Protein 3EER (pdb70)

Sequence (138 aa):
STIIYQQTSSATASSAGRNGVVSTEDKLLELNLSYPKEGGSGTATNPEQLFAVVGYAACFSNAILHVAREAKVALKEAPVTATVGIGPNGQGGFALSVALAAHIALEDEQARQLVTVAHQVCPYSNAVRGNIDVQVSVNGLAL

B-factor: mean 9.07, std 7.89, range [2.0, 49.75]

Nearest PDB structures (foldseek):
  3lus-assembly1_A  TM=9.969E-01  e=1.049E-26  Vibrio cholerae O1 biovar El Tor str. N16961
  6mjn-assembly2_C  TM=9.702E-01  e=6.180E-18  Legionella pneumophila
  9jx6-assembly2_D  TM=9.606E-01  e=1.819E-17  Acinetobacter baumannii
  9jxc-assembly2_C  TM=9.356E-01  e=2.345E-17  Acinetobacter baumannii
  6d9n-assembly1_A  TM=9.544E-01  e=4.942E-16  Elizabethkingia anophelis NUHP1

CATH classification: 2.20.25.10 (+1 more: 3.30.300.20)

Foldseek 3Di:
DDPDDWDKDDDPAQAAWIATPVRPDIFGGWDDVVPTDNPGHGDQVVLQVVCQVLLQVLLVVLCVVVVHDFPGKGKGKDKDWDDPVPPRIDIEIEIEIEGPDDQVVQVVSSVVSCVVGVSSVVCPPPYPYFYHYNHHGD

Radius of gyration: 16.92 Å; Cα contacts (8 Å, |Δi|>4): 226; chains: 1; bounding box: 31×47×37 Å

InterPro domains:
  IPR003718 OsmC/Ohr conserved domain [PF02566] (43-138)
  IPR015946 K homology domain-like, alpha/beta [G3DSA:3.30.300.20] (49-145)
  IPR019953 Organic hydroperoxide resistance protein famiy [PTHR33797] (5-141)
  IPR019953 Organic hydroperoxide resistance protein famiy [TIGR03561] (9-140)
  IPR036102 OsmC/Ohr superfamily [SSF82784] (3-140)

Organism: Vibrio cholerae serotype O1 (strain ATCC 39315 / El Tor Inaba N16961) (NCBI:txid243277)

Secondary structure (DSSP, 8-state):
--S----EEESSTTSEEEEETTSS-EEEE---------SSB-HHHHHHHHHHHHHHHHHHHHHHHTT---S---EEEEEEEEE-SSSSEEEEEEEEE--SS-HHHHHHHHHHHHHH-HHHHHHTTTS--EEEETTEE-

Solvent-accessible surface area: 9154 Å² total

Structure (mmCIF, N/CA/C/O backbone):
data_3EER
#
_entry.id   3EER
#
_cell.length_a   59.649
_cell.length_b   71.127
_cell.length_c   71.629
_cell.angle_alpha   90.00
_cell.angle_beta   90.00
_cell.angle_gamma   90.00
#
_symmetry.space_group_name_H-M   'I 21 21 21'
#
loop_
_entity.id
_entity.type
_entity.pdbx_description
1 polymer 'Organic hydroperoxide resistance protein, putative'
2 non-polymer 'ACETATE ION'
3 non-polymer 'ZINC ION'
4 non-polymer IMIDAZOLE
5 water water
#
loop_
_atom_site.group_PDB
_atom_site.id
_atom_site.type_symbol
_atom_site.label_atom_id
_atom_site.label_alt_id
_atom_site.label_comp_id
_atom_site.label_asym_id
_atom_site.label_entity_id
_atom_site.label_seq_id
_atom_site.pdbx_PDB_ins_code
_atom_site.Cartn_x
_atom_site.Cartn_y
_atom_site.Cartn_z
_atom_site.occupancy
_atom_site.B_iso_or_equiv
_atom_site.auth_seq_id
_atom_site.auth_comp_id
_atom_site.auth_asym_id
_atom_site.auth_atom_id
_atom_site.pdbx_PDB_model_num
ATOM 6 N N . SER A 1 10 ? 24.263 10.533 33.856 1.00 15.46 7 SER A N 1
ATOM 7 C CA . SER A 1 10 ? 22.978 10.508 34.550 1.00 12.53 7 SER A CA 1
ATOM 8 C C . SER A 1 10 ? 21.938 10.006 33.557 1.00 9.92 7 SER A C 1
ATOM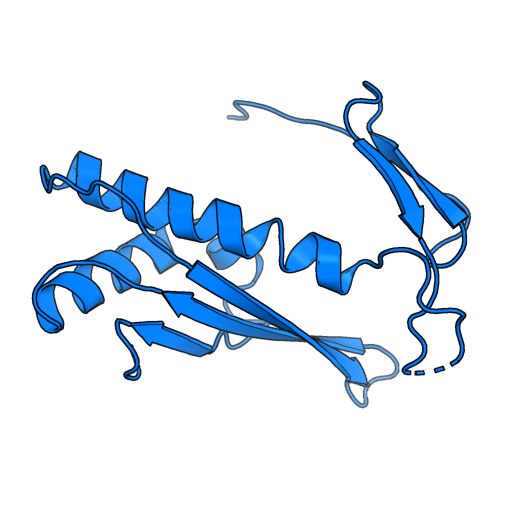 9 O O . SER A 1 10 ? 22.168 10.017 32.333 1.00 9.90 7 SER A O 1
ATOM 12 N N . THR A 1 11 ? 20.825 9.536 34.051 1.00 5.42 8 THR A N 1
ATOM 13 C CA . THR A 1 11 ? 19.768 8.992 33.225 1.00 5.55 8 THR A CA 1
ATOM 14 C C . THR A 1 11 ? 18.539 9.873 33.383 1.00 4.91 8 THR A C 1
ATOM 15 O O . THR A 1 11 ? 18.114 10.140 34.486 1.00 6.63 8 THR A O 1
ATOM 19 N N . ILE A 1 12 ? 18.021 10.357 32.275 1.00 4.35 9 ILE A N 1
ATOM 20 C CA A ILE A 1 12 ? 16.832 11.205 32.352 0.50 4.40 9 ILE A CA 1
ATOM 21 C CA B ILE A 1 12 ? 16.836 11.218 32.172 0.50 4.42 9 ILE A CA 1
ATOM 22 C C . ILE A 1 12 ? 15.544 10.389 32.226 1.00 4.75 9 ILE A C 1
ATOM 23 O O . ILE A 1 12 ? 14.531 10.792 32.765 1.00 6.22 9 ILE A O 1
ATOM 32 N N . TYR A 1 13 ? 15.586 9.243 31.564 1.00 4.41 10 TYR A N 1
ATOM 33 C CA . TYR A 1 13 ? 14.391 8.403 31.357 1.00 4.38 10 TYR A CA 1
ATOM 34 C C . TYR A 1 13 ? 14.835 6.997 31.072 1.00 5.95 10 TYR A C 1
ATOM 35 O O . TYR A 1 13 ? 15.770 6.766 30.334 1.00 5.33 10 TYR A O 1
ATOM 44 N N . GLN A 1 14 ? 14.109 6.036 31.637 1.00 5.81 11 GLN A N 1
ATOM 45 C CA A GLN A 1 14 ? 14.326 4.640 31.283 0.50 5.85 11 GLN A CA 1
ATOM 46 C CA B GLN A 1 14 ? 14.329 4.649 31.270 0.50 6.35 11 GLN A CA 1
ATOM 47 C C . GLN A 1 14 ? 13.025 3.884 31.247 1.00 5.74 11 GLN A C 1
ATOM 48 O O . GLN A 1 14 ? 12.036 4.286 31.871 1.00 6.62 11 GLN A O 1
ATOM 59 N N . THR A 1 15 ? 13.051 2.772 30.537 1.00 3.84 12 THR A N 1
ATOM 60 C CA . THR A 1 15 ? 11.868 1.988 30.285 1.00 3.65 12 THR A CA 1
ATOM 61 C C . THR A 1 15 ? 12.248 0.545 30.073 1.00 4.64 12 THR A C 1
ATOM 62 O O . THR A 1 15 ? 13.381 0.234 29.724 1.00 7.18 12 THR A O 1
ATOM 66 N N . SER A 1 16 ? 11.320 -0.353 30.259 1.00 4.09 13 SER A N 1
ATOM 67 C CA A SER A 1 16 ? 11.546 -1.797 30.073 0.50 4.23 13 SER A CA 1
ATOM 68 C CA B SER A 1 16 ? 11.588 -1.766 29.984 0.50 4.77 13 SER A CA 1
ATOM 69 C C . SER A 1 16 ? 10.482 -2.383 29.147 1.00 4.61 13 SER A C 1
ATOM 70 O O . SER A 1 16 ? 9.323 -1.901 29.136 1.00 4.54 13 SER A O 1
ATOM 75 N N . ALA A 1 17 ? 10.838 -3.442 28.443 1.00 3.37 14 ALA A N 1
ATOM 76 C CA . ALA A 1 17 ? 9.907 -4.228 27.680 1.00 3.20 14 ALA A CA 1
ATOM 77 C C . ALA A 1 17 ? 10.286 -5.682 27.763 1.00 2.24 14 ALA A C 1
ATOM 78 O O . ALA A 1 17 ? 11.464 -6.015 27.932 1.00 3.61 14 ALA A O 1
ATOM 80 N N . THR A 1 18 ? 9.303 -6.562 27.585 1.00 2.62 15 THR A N 1
ATOM 81 C CA . THR A 1 18 ? 9.481 -8.003 27.721 1.00 4.09 15 THR A CA 1
ATOM 82 C C . THR A 1 18 ? 8.888 -8.743 26.509 1.00 3.77 15 THR A C 1
ATOM 83 O O . THR A 1 18 ? 7.765 -8.438 26.061 1.00 4.25 15 THR A O 1
ATOM 87 N N . ALA A 1 19 ? 9.664 -9.699 26.016 1.00 3.48 16 ALA A N 1
ATOM 88 C CA . ALA A 1 19 ? 9.282 -10.646 24.985 1.00 3.80 16 ALA A CA 1
ATOM 89 C C . ALA A 1 19 ? 9.730 -12.011 25.398 1.00 4.09 16 ALA A C 1
ATOM 90 O O . ALA A 1 19 ? 10.868 -12.153 25.858 1.00 4.61 16 ALA A O 1
ATOM 92 N N . SER A 1 20 ? 8.910 -13.025 25.141 1.00 4.32 17 SER A N 1
ATOM 93 C CA A SER A 1 20 ? 9.293 -14.404 25.463 0.50 4.97 17 SER A CA 1
ATOM 94 C CA B SER A 1 20 ? 9.305 -14.401 25.466 0.50 5.27 17 SER A CA 1
ATOM 95 C C . SER A 1 20 ? 9.205 -15.385 24.307 1.00 4.90 17 SER A C 1
ATOM 96 O O . SER A 1 20 ? 9.624 -16.553 24.450 1.00 5.55 17 SER A O 1
ATOM 101 N N . ALA A 1 21 ? 8.682 -14.940 23.150 1.00 4.17 18 ALA A N 1
ATOM 102 C CA . ALA A 1 21 ? 8.539 -15.808 21.983 1.00 4.89 18 ALA A CA 1
ATOM 103 C C . ALA A 1 21 ? 9.293 -15.264 20.790 1.00 4.97 18 ALA A C 1
ATOM 104 O O . ALA A 1 21 ? 8.963 -15.549 19.630 1.00 5.41 18 ALA A O 1
ATOM 106 N N . GLY A 1 22 ? 10.346 -14.490 21.054 1.00 5.21 19 GLY A N 1
ATOM 107 C CA . GLY A 1 22 ? 11.163 -13.945 19.972 1.00 4.37 19 GLY A CA 1
ATOM 108 C C . GLY A 1 22 ? 10.378 -13.177 18.953 1.00 4.45 19 GLY A C 1
ATOM 109 O O . GLY A 1 22 ? 9.528 -12.332 19.267 1.00 4.67 19 GLY A O 1
ATOM 110 N N . ARG A 1 23 ? 10.662 -13.483 17.686 1.00 4.25 20 ARG A N 1
ATOM 111 C CA . ARG A 1 23 ? 10.103 -12.771 16.552 1.00 4.02 20 ARG A CA 1
ATOM 112 C C . ARG A 1 23 ? 8.696 -13.219 16.174 1.00 3.54 20 ARG A C 1
ATOM 113 O O . ARG A 1 23 ? 8.108 -12.688 15.244 1.00 4.38 20 ARG A O 1
ATOM 121 N N . ASN A 1 24 ? 8.166 -14.208 16.884 1.00 3.25 21 ASN A N 1
ATOM 122 C CA . ASN A 1 24 ? 6.834 -14.746 16.590 1.00 4.84 21 ASN A CA 1
ATOM 123 C C . ASN A 1 24 ? 5.965 -14.858 17.818 1.00 4.83 21 ASN A C 1
ATOM 124 O O . ASN A 1 24 ? 5.810 -15.904 18.386 1.00 5.83 21 ASN A O 1
ATOM 129 N N . GLY A 1 25 ? 5.462 -13.717 18.262 1.00 5.78 22 GLY A N 1
ATOM 130 C CA . GLY A 1 25 ? 4.741 -13.634 19.520 1.00 5.14 22 GLY A CA 1
ATOM 131 C C . GLY A 1 25 ? 4.578 -12.189 19.946 1.00 5.55 22 GLY A C 1
ATOM 132 O O . GLY A 1 25 ? 4.907 -11.259 19.216 1.00 7.36 22 GLY A O 1
ATOM 133 N N . VAL A 1 26 ? 4.099 -11.994 21.156 1.00 4.42 23 VAL A N 1
ATOM 134 C CA . VAL A 1 26 ? 3.825 -10.663 21.659 1.00 5.31 23 VAL A CA 1
ATOM 135 C C . VAL A 1 26 ? 5.061 -10.050 22.307 1.00 5.22 23 VAL A C 1
ATOM 136 O O . VAL A 1 26 ? 6.004 -10.730 22.741 1.00 5.20 23 VAL A O 1
ATOM 140 N N . VAL A 1 27 ? 5.058 -8.723 22.357 1.00 5.95 24 VAL A N 1
ATOM 141 C CA . VAL A 1 27 ? 6.036 -7.960 23.112 1.00 5.45 24 VAL A CA 1
ATOM 142 C C . VAL A 1 27 ? 5.314 -6.719 23.674 1.00 5.38 24 VAL A C 1
ATOM 143 O O . VAL A 1 27 ? 4.390 -6.175 23.052 1.00 6.48 24 VAL A O 1
ATOM 147 N N . SER A 1 28 ? 5.687 -6.277 24.876 1.00 4.87 25 SER A N 1
ATOM 148 C CA . SER A 1 28 ? 5.058 -5.077 25.427 1.00 5.81 25 SER A CA 1
ATOM 149 C C . SER A 1 28 ? 6.000 -4.346 26.338 1.00 5.24 25 SER A C 1
ATOM 150 O O . SER A 1 28 ? 6.890 -4.962 26.946 1.00 4.57 25 SER A O 1
ATOM 153 N N . THR A 1 29 ? 5.786 -3.034 26.467 1.00 4.78 26 THR A N 1
ATOM 154 C CA . THR A 1 29 ? 6.444 -2.279 27.505 1.00 4.97 26 THR A CA 1
ATOM 155 C C . THR A 1 29 ? 5.786 -2.556 28.837 1.00 5.07 26 THR A C 1
ATOM 156 O O . THR A 1 29 ? 4.608 -2.959 28.919 1.00 5.05 26 THR A O 1
ATOM 160 N N . GLU A 1 30 ? 6.538 -2.354 29.898 1.00 5.19 27 GLU A N 1
ATOM 161 C CA . GLU A 1 30 ? 6.032 -2.566 31.235 1.00 7.01 27 GLU A CA 1
ATOM 162 C C . GLU A 1 30 ? 4.770 -1.739 31.480 1.00 6.46 27 GLU A C 1
ATOM 163 O O . GLU A 1 30 ? 3.820 -2.240 32.133 1.00 8.19 27 GLU A O 1
ATOM 169 N N . ASP A 1 31 ? 4.756 -0.492 30.984 1.00 6.55 28 ASP A N 1
ATOM 170 C CA . ASP A 1 31 ? 3.626 0.414 31.195 1.00 7.08 28 ASP A CA 1
ATOM 171 C C . ASP A 1 31 ? 2.493 0.237 30.186 1.00 7.32 28 ASP A C 1
ATOM 172 O O . ASP A 1 31 ? 1.474 0.923 30.254 1.00 8.62 28 ASP A O 1
ATOM 177 N N . LYS A 1 32 ? 2.670 -0.686 29.250 1.00 6.78 29 LYS A N 1
ATOM 178 C CA . LYS A 1 32 ? 1.687 -1.037 28.223 1.00 7.48 29 LYS A CA 1
ATOM 179 C C . LYS A 1 32 ? 1.362 0.044 27.205 1.00 7.63 29 LYS A C 1
ATOM 180 O O . LYS A 1 32 ? 0.427 -0.104 26.427 1.00 9.21 29 LYS A O 1
ATOM 186 N N . LEU A 1 33 ? 2.158 1.108 27.139 1.00 7.18 30 LEU A N 1
ATOM 187 C CA . LEU A 1 33 ? 2.025 2.064 26.050 1.00 8.29 30 LEU A CA 1
ATOM 188 C C . LEU A 1 33 ? 2.275 1.481 24.678 1.00 8.84 30 LEU A C 1
ATOM 189 O O . LEU A 1 33 ? 1.695 1.964 23.690 1.00 10.07 30 LEU A O 1
ATOM 194 N N . LEU A 1 34 ? 3.150 0.481 24.597 1.00 7.93 31 LEU A N 1
ATOM 195 C CA . LEU A 1 34 ? 3.369 -0.254 23.379 1.00 8.20 31 LEU A CA 1
ATOM 196 C C . LEU A 1 34 ? 3.094 -1.723 23.686 1.00 8.28 31 LEU A C 1
ATOM 197 O O . LEU A 1 34 ? 3.745 -2.301 24.556 1.00 9.19 31 LEU A O 1
ATOM 202 N N . GLU A 1 35 ? 2.138 -2.293 22.997 1.00 7.63 32 GLU A N 1
ATOM 203 C CA . GLU A 1 35 ? 1.798 -3.685 23.067 1.00 7.86 32 GLU A CA 1
ATOM 204 C C . GLU A 1 35 ? 1.618 -4.158 21.638 1.00 6.98 32 GLU A C 1
ATOM 205 O O . GLU A 1 35 ? 0.699 -3.693 20.938 1.00 9.66 32 GLU A O 1
ATOM 211 N N . LEU A 1 36 ? 2.451 -5.094 21.219 1.00 4.14 33 LEU A N 1
ATOM 212 C CA . LEU A 1 36 ? 2.488 -5.459 19.827 1.00 4.40 33 LEU A CA 1
ATOM 213 C C . LEU A 1 36 ? 2.486 -6.952 19.650 1.00 4.35 33 LEU A C 1
ATOM 214 O O . LEU A 1 36 ? 3.061 -7.711 20.451 1.00 5.47 33 LEU A O 1
ATOM 219 N N . ASN A 1 37 ? 1.921 -7.367 18.514 1.00 4.25 34 ASN A N 1
ATOM 220 C CA . ASN A 1 37 ? 2.188 -8.703 17.969 1.00 4.67 34 ASN A CA 1
ATOM 221 C C . ASN A 1 37 ? 3.344 -8.605 16.977 1.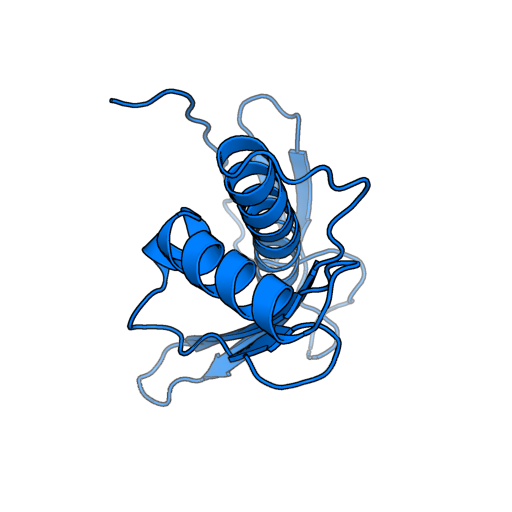00 3.79 34 ASN A C 1
ATOM 222 O O . ASN A 1 37 ? 3.394 -7.635 16.217 1.00 4.83 34 ASN A O 1
ATOM 227 N N . LEU A 1 38 ? 4.206 -9.611 16.964 1.00 3.40 35 LEU A N 1
ATOM 228 C CA . LEU A 1 38 ? 5.294 -9.727 15.998 1.00 2.99 35 LEU A CA 1
ATOM 229 C C . LEU A 1 38 ? 5.124 -11.029 15.221 1.00 3.54 35 LEU A 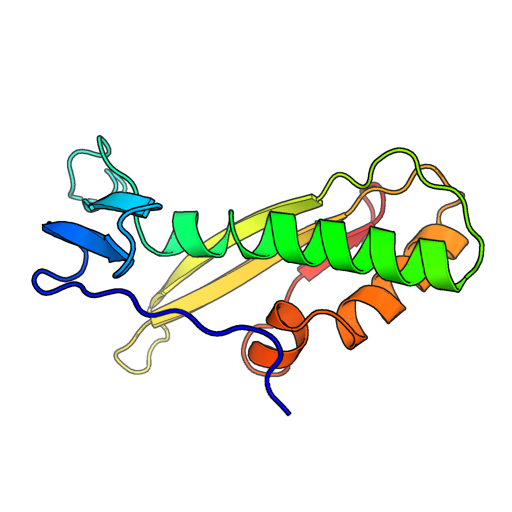C 1
ATOM 230 O O . LEU A 1 38 ? 4.778 -12.050 15.804 1.00 3.65 35 LEU A O 1
ATOM 235 N N . SER A 1 39 ? 5.477 -10.998 13.942 1.00 3.76 36 SER A N 1
ATOM 236 C CA . SER A 1 39 ? 5.595 -12.201 13.117 1.00 5.34 36 SER A CA 1
ATOM 237 C C . SER A 1 39 ? 6.711 -12.026 12.113 1.00 4.41 36 SER A C 1
ATOM 238 O O . SER A 1 39 ? 7.128 -10.891 11.781 1.00 4.49 36 SER A O 1
ATOM 241 N N . TYR A 1 40 ? 7.205 -13.154 11.623 1.00 4.40 37 TYR A N 1
ATOM 242 C CA . TYR A 1 40 ? 8.108 -13.071 10.470 1.00 4.50 37 TYR A CA 1
ATOM 243 C C . TYR A 1 40 ? 7.388 -12.409 9.292 1.00 5.01 37 TYR A C 1
ATOM 244 O O . TYR A 1 40 ? 6.208 -12.680 9.055 1.00 4.76 37 TYR A O 1
ATOM 253 N N . PRO A 1 41 ? 8.102 -11.556 8.546 1.00 5.17 38 PRO A N 1
ATOM 254 C CA . PRO A 1 41 ? 7.532 -11.062 7.294 1.00 5.02 38 PRO A CA 1
ATOM 255 C C . PRO A 1 41 ? 7.427 -12.182 6.260 1.00 5.51 38 PRO A C 1
ATOM 256 O O . PRO A 1 41 ? 8.009 -13.242 6.443 1.00 5.67 38 PRO A O 1
ATOM 260 N N . LYS A 1 42 ? 6.691 -11.927 5.191 1.00 5.30 39 LYS A N 1
ATOM 261 C CA . LYS A 1 42 ? 6.570 -12.891 4.107 1.00 5.57 39 LYS A CA 1
ATOM 262 C C . LYS A 1 42 ? 7.931 -13.272 3.551 1.00 5.49 39 LYS A C 1
ATOM 263 O O . LYS A 1 42 ? 8.173 -14.421 3.192 1.00 6.89 39 LYS A O 1
ATOM 269 N N . GLU A 1 43 ? 8.835 -12.303 3.541 1.00 6.40 40 GLU A N 1
ATOM 270 C CA . GLU A 1 43 ? 10.180 -12.565 3.065 1.00 7.12 40 GLU A CA 1
ATOM 271 C C . GLU A 1 43 ? 10.953 -13.586 3.885 1.00 8.43 40 GLU A C 1
ATOM 272 O O . GLU A 1 43 ? 11.951 -14.107 3.428 1.00 9.13 40 GLU A O 1
ATOM 286 N N . GLY A 1 45 ? 9.190 -16.147 5.496 1.00 9.32 42 GLY A N 1
ATOM 287 C CA . GLY A 1 45 ? 8.316 -17.303 5.554 1.00 9.37 42 GLY A CA 1
ATOM 288 C C . GLY A 1 45 ? 7.109 -17.149 6.446 1.00 8.93 42 GLY A C 1
ATOM 289 O O . GLY A 1 45 ? 6.373 -18.126 6.697 1.00 10.35 42 GLY A O 1
ATOM 290 N N . GLY A 1 46 ? 6.851 -15.929 6.892 1.00 8.54 43 GLY A N 1
ATOM 291 C CA . GLY A 1 46 ? 5.739 -15.638 7.762 1.00 8.75 43 GLY A CA 1
ATOM 292 C C . GLY A 1 46 ? 4.552 -15.056 7.058 1.00 9.06 43 GLY A C 1
ATOM 293 O O . GLY A 1 46 ? 4.539 -14.961 5.835 1.00 9.59 43 GLY A O 1
ATOM 294 N N . SER A 1 47 ? 3.525 -14.716 7.841 1.00 10.09 44 SER A N 1
ATOM 295 C CA . SER A 1 47 ? 2.294 -14.146 7.327 1.00 11.51 44 SER A CA 1
ATOM 296 C C . SER A 1 47 ? 2.379 -12.700 6.877 1.00 11.63 44 SER A C 1
ATOM 297 O O . SER A 1 47 ? 1.563 -12.269 6.066 1.00 13.22 44 SER A O 1
ATOM 300 N N . GLY A 1 48 ? 3.319 -11.950 7.449 1.00 13.35 45 GLY A N 1
ATOM 301 C CA . GLY A 1 48 ? 3.424 -10.530 7.128 1.00 14.07 45 GLY A CA 1
ATOM 302 C C . GLY A 1 48 ? 2.266 -9.703 7.653 1.00 13.20 45 GLY A C 1
ATOM 303 O O . GLY A 1 48 ? 2.029 -8.601 7.161 1.00 13.54 45 GLY A O 1
ATOM 304 N N . THR A 1 49 ? 1.532 -10.227 8.636 1.00 12.90 46 THR A N 1
ATOM 305 C CA . THR A 1 49 ? 0.392 -9.478 9.180 1.00 11.71 46 THR A CA 1
ATOM 306 C C . THR A 1 49 ? 0.742 -8.726 10.463 1.00 9.97 46 THR A C 1
ATOM 307 O O . THR A 1 49 ? -0.083 -8.002 10.991 1.00 8.93 46 THR A O 1
ATOM 311 N N . ALA A 1 50 ? 1.967 -8.878 10.962 1.00 7.98 47 ALA A N 1
ATOM 312 C CA . ALA A 1 50 ? 2.406 -8.187 12.158 1.00 7.16 47 ALA A CA 1
ATOM 313 C C . ALA A 1 50 ? 3.800 -7.656 11.941 1.00 7.10 47 ALA A C 1
ATOM 314 O O . ALA A 1 50 ? 4.431 -7.972 10.958 1.00 7.32 47 ALA A O 1
ATOM 316 N N . THR A 1 51 ? 4.246 -6.813 12.858 1.00 5.49 48 THR A N 1
ATOM 317 C CA . THR A 1 51 ? 5.548 -6.126 12.737 1.00 4.86 48 THR A CA 1
ATOM 318 C C . THR A 1 51 ? 6.701 -7.007 13.212 1.00 4.59 48 THR A C 1
ATOM 319 O O . THR A 1 51 ? 6.548 -8.200 13.437 1.00 4.67 48 THR A O 1
ATOM 323 N N . ASN A 1 52 ? 7.885 -6.405 13.280 1.00 4.09 49 ASN A N 1
ATOM 324 C CA . ASN A 1 52 ? 9.150 -7.142 13.461 1.00 3.26 49 ASN A CA 1
ATOM 325 C C . ASN A 1 52 ? 10.242 -6.213 13.992 1.00 4.25 49 ASN A C 1
ATOM 326 O O . ASN A 1 52 ? 10.080 -4.986 13.978 1.00 4.13 49 ASN A O 1
ATOM 331 N N . PRO A 1 53 ? 11.369 -6.777 14.450 1.00 3.74 50 PRO A N 1
ATOM 332 C CA . PRO A 1 53 ? 12.413 -5.920 15.005 1.00 3.84 50 PRO A CA 1
ATOM 333 C C . PRO A 1 53 ? 13.083 -4.940 14.059 1.00 4.55 50 PRO A C 1
ATOM 334 O O . PRO A 1 53 ? 13.600 -3.904 14.506 1.00 4.84 50 PRO A O 1
ATOM 338 N N . GLU A 1 54 ? 13.087 -5.236 12.765 1.00 3.59 51 GLU A N 1
ATOM 339 C CA . GLU A 1 54 ? 13.653 -4.289 11.800 1.00 4.08 51 GLU A CA 1
ATOM 340 C C . GLU A 1 54 ? 12.768 -3.063 11.642 1.00 3.60 51 GLU A C 1
ATOM 341 O O . GLU A 1 54 ? 13.261 -1.940 11.552 1.00 4.17 51 GLU A O 1
ATOM 347 N N . GLN A 1 55 ? 11.453 -3.278 11.593 1.00 3.79 52 GLN A N 1
ATOM 348 C CA . GLN A 1 55 ? 10.538 -2.173 11.572 1.00 4.29 52 GLN A CA 1
ATOM 349 C C . GLN A 1 55 ? 10.603 -1.358 12.844 1.00 4.02 52 GLN A C 1
ATOM 350 O O . GLN A 1 55 ? 10.536 -0.113 12.779 1.00 4.70 52 GLN A O 1
ATOM 356 N N . LEU A 1 56 ? 10.737 -2.005 14.001 1.00 4.13 53 LEU A N 1
ATOM 357 C CA . LEU A 1 56 ? 10.843 -1.272 15.247 1.00 4.42 53 LEU A CA 1
ATOM 358 C C . LEU A 1 56 ? 12.078 -0.385 15.263 1.00 4.38 53 LEU A C 1
ATOM 359 O O . LEU A 1 56 ? 12.035 0.756 15.703 1.00 5.04 53 LEU A O 1
ATOM 364 N N . PHE A 1 57 ? 13.190 -0.914 14.755 1.00 3.68 54 PHE A N 1
ATOM 365 C CA . PHE A 1 57 ? 14.424 -0.137 14.694 1.00 3.71 54 PHE A CA 1
ATOM 366 C C . PHE A 1 57 ? 14.293 1.014 13.701 1.00 4.49 54 PHE A C 1
ATOM 367 O O . PHE A 1 57 ? 14.751 2.115 13.961 1.00 4.32 54 PHE A O 1
ATOM 375 N N . ALA A 1 58 ? 13.702 0.757 12.553 1.00 4.28 55 ALA A N 1
ATOM 376 C CA . ALA A 1 58 ? 13.491 1.803 11.549 1.00 3.81 55 ALA A CA 1
ATOM 377 C C . ALA A 1 58 ? 12.617 2.939 12.090 1.00 4.47 55 ALA A C 1
ATOM 378 O O . ALA A 1 58 ? 12.925 4.111 11.891 1.00 3.78 55 ALA A O 1
ATOM 380 N N . VAL A 1 59 ? 11.526 2.626 12.788 1.00 3.34 56 VAL A N 1
ATOM 381 C CA A VAL A 1 59 ? 10.651 3.639 13.354 0.50 3.24 56 VAL A CA 1
ATOM 382 C CA B VAL A 1 59 ? 10.683 3.704 13.316 0.50 3.73 56 VAL A CA 1
ATOM 383 C C . VAL A 1 59 ? 11.406 4.441 14.426 1.00 3.65 56 VAL A C 1
ATOM 384 O O . VA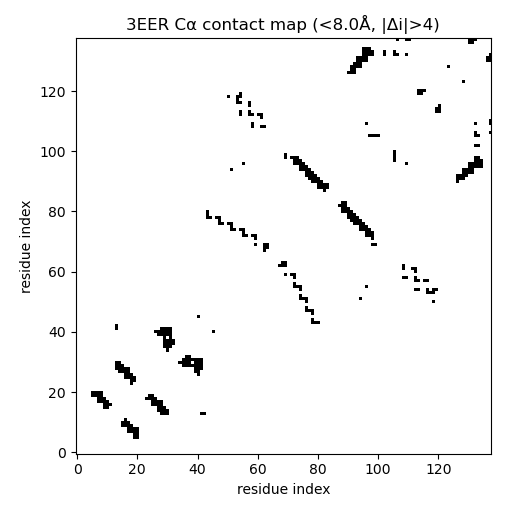L A 1 59 ? 11.366 5.671 14.497 1.00 4.44 56 VAL A O 1
ATOM 391 N N . GLY A 1 60 ? 12.122 3.716 15.286 1.00 3.76 57 GLY A N 1
ATOM 392 C CA . GLY A 1 60 ? 12.814 4.384 16.343 1.00 3.55 57 GLY A CA 1
ATOM 393 C C . GLY A 1 60 ? 13.911 5.293 15.826 1.00 3.39 57 GLY A C 1
ATOM 394 O O . GLY A 1 60 ? 14.056 6.422 16.306 1.00 4.43 57 GLY A O 1
ATOM 395 N N . TYR A 1 61 ? 14.686 4.827 14.854 1.00 3.15 58 TYR A N 1
ATOM 396 C CA . TYR A 1 61 ? 15.806 5.614 14.356 1.00 2.94 58 TYR A CA 1
ATOM 397 C C . TYR A 1 61 ? 15.298 6.787 13.526 1.00 3.65 58 TYR A C 1
ATOM 398 O O . TYR A 1 61 ? 15.822 7.905 13.601 1.00 3.81 58 TYR A O 1
ATOM 407 N N . ALA A 1 62 ? 14.273 6.562 12.708 1.00 3.40 59 ALA A N 1
ATOM 408 C CA . ALA A 1 62 ? 13.697 7.683 11.923 1.00 3.52 59 ALA A CA 1
ATOM 409 C C . ALA A 1 62 ? 13.271 8.826 12.862 1.00 3.53 59 ALA A C 1
ATOM 410 O O . ALA A 1 62 ? 13.640 9.982 12.662 1.00 4.53 59 ALA A O 1
ATOM 412 N N . ALA A 1 63 ? 12.522 8.473 13.903 1.00 4.18 60 ALA A N 1
ATOM 413 C CA . ALA A 1 63 ? 12.078 9.472 14.854 1.00 4.37 60 ALA A CA 1
ATOM 414 C C . ALA A 1 63 ? 13.235 10.101 15.624 1.00 4.38 60 ALA A C 1
ATOM 415 O O . ALA A 1 63 ? 13.310 11.346 15.781 1.00 3.81 60 ALA A O 1
ATOM 417 N N . CYS A 1 64 ? 14.172 9.272 16.072 1.00 3.56 61 CYS A N 1
ATOM 418 C CA . CYS A 1 64 ? 15.266 9.790 16.901 1.00 4.25 61 CYS A CA 1
ATOM 419 C C . CYS A 1 64 ? 16.224 10.646 16.076 1.00 3.15 61 CYS A C 1
ATOM 420 O O . CYS A 1 64 ? 16.832 11.550 16.590 1.00 3.11 61 CYS A O 1
ATOM 423 N N . PHE A 1 65 ? 16.393 10.327 14.808 1.00 3.21 62 PHE A N 1
ATOM 424 C CA . PHE A 1 65 ? 17.299 11.097 13.963 1.00 3.69 62 PHE A CA 1
ATOM 425 C C . PHE A 1 65 ? 16.648 12.388 13.484 1.00 3.67 62 PHE A C 1
ATOM 426 O O . PHE A 1 65 ? 17.264 13.442 13.479 1.00 3.94 62 PHE A O 1
ATOM 434 N N . SER A 1 66 ? 15.369 12.312 13.115 1.00 3.42 63 SER A N 1
ATOM 435 C CA . SER A 1 66 ? 14.606 13.521 12.883 1.00 3.14 63 SER A CA 1
ATOM 436 C C . SER A 1 66 ? 14.708 14.453 14.091 1.00 3.69 63 SER A C 1
ATOM 437 O O . SER A 1 66 ? 14.931 15.669 13.955 1.00 3.42 63 SER A O 1
ATOM 440 N N . ASN A 1 67 ? 14.604 13.888 15.292 1.00 3.30 64 ASN A N 1
ATOM 441 C CA . ASN A 1 67 ? 14.671 14.692 16.483 1.00 3.10 64 ASN A CA 1
ATOM 442 C C . ASN A 1 67 ? 16.056 15.297 16.670 1.00 2.86 64 ASN A C 1
ATOM 443 O O . ASN A 1 67 ? 16.202 16.460 17.093 1.00 3.87 64 ASN A O 1
ATOM 448 N N . ALA A 1 68 ? 17.102 14.516 16.366 1.00 3.14 65 ALA A N 1
ATOM 449 C CA . ALA A 1 68 ? 18.460 15.052 16.458 1.00 3.57 65 ALA A CA 1
ATOM 450 C C . ALA A 1 68 ? 18.656 16.290 15.586 1.00 3.68 65 ALA A C 1
ATOM 451 O O . ALA A 1 68 ? 19.296 17.269 15.986 1.00 4.03 65 ALA A O 1
ATOM 453 N N . ILE A 1 69 ? 18.161 16.233 14.353 1.00 3.35 66 ILE A N 1
ATOM 454 C CA . ILE A 1 69 ? 18.201 17.379 13.440 1.00 3.57 66 ILE A CA 1
ATOM 455 C C . ILE A 1 69 ? 17.498 18.570 14.056 1.00 3.67 66 ILE A C 1
ATOM 456 O O . ILE A 1 69 ? 18.029 19.692 14.079 1.00 4.10 66 ILE A O 1
ATOM 461 N N . LEU A 1 70 ? 16.28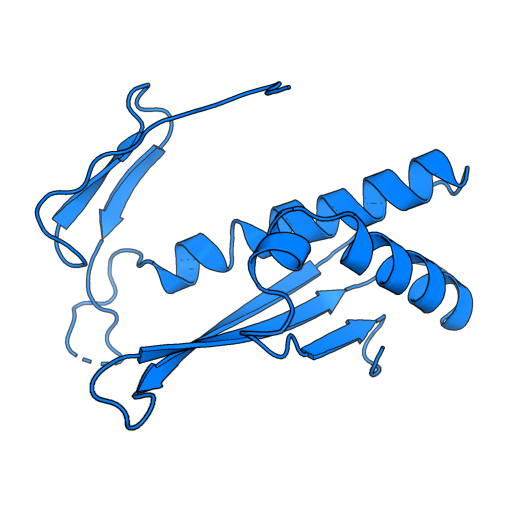7 18.349 14.546 1.00 3.88 67 LEU A N 1
ATOM 462 C CA . LEU A 1 70 ? 15.494 19.446 15.179 1.00 4.23 67 LEU A CA 1
ATOM 463 C C . LEU A 1 70 ? 16.237 20.038 16.382 1.00 4.67 67 LEU A C 1
ATOM 464 O O . LEU A 1 70 ? 16.245 21.259 16.579 1.00 5.48 67 LEU A O 1
ATOM 469 N N . HIS A 1 71 ? 16.876 19.182 17.162 1.00 3.87 68 HIS A N 1
ATOM 470 C CA . HIS A 1 71 ? 17.610 19.586 18.341 1.00 4.81 68 HIS A CA 1
ATOM 471 C C . HIS A 1 71 ? 18.827 20.426 17.960 1.00 5.01 68 HIS A C 1
ATOM 472 O O . HIS A 1 71 ? 19.073 21.521 18.517 1.00 4.94 68 HIS A O 1
ATOM 479 N N . VAL A 1 72 ? 19.613 19.936 17.016 1.00 4.56 69 VAL A N 1
ATOM 480 C CA . VAL A 1 72 ? 20.827 20.647 16.606 1.00 5.10 69 VAL A CA 1
ATOM 481 C C . VAL A 1 72 ? 20.459 21.979 15.959 1.00 5.61 69 VAL A C 1
ATOM 482 O O . VAL A 1 72 ? 21.132 23.003 16.200 1.00 6.13 69 VAL A O 1
ATOM 486 N N . ALA A 1 73 ? 19.391 21.998 15.164 1.00 5.13 70 ALA A N 1
ATOM 487 C CA . ALA A 1 73 ? 18.956 23.230 14.534 1.00 5.43 70 ALA A CA 1
ATOM 488 C C . ALA A 1 73 ? 18.518 24.248 15.587 1.00 6.42 70 ALA A C 1
ATOM 489 O O . ALA A 1 73 ? 18.928 25.439 15.536 1.00 7.48 70 ALA A O 1
ATOM 491 N N . ARG A 1 74 ? 17.719 23.813 16.550 1.00 7.00 71 ARG A N 1
ATOM 492 C CA . ARG A 1 74 ? 17.235 24.731 17.607 1.00 7.89 71 ARG A CA 1
ATOM 493 C C . ARG A 1 74 ? 18.422 25.337 18.330 1.00 8.61 71 ARG A C 1
ATOM 494 O O . ARG A 1 74 ? 18.468 26.561 18.568 1.00 8.32 71 ARG A O 1
ATOM 502 N N . GLU A 1 75 ? 19.398 24.506 18.681 1.00 8.81 72 GLU A N 1
ATOM 503 C CA . GLU A 1 75 ? 20.580 25.003 19.378 1.00 9.73 72 GLU A CA 1
ATOM 504 C C . GLU A 1 75 ? 21.436 25.953 18.550 1.00 10.18 72 GLU A C 1
ATOM 505 O O . GLU A 1 75 ? 22.087 26.841 19.104 1.00 10.07 72 GLU A O 1
ATOM 511 N N . ALA A 1 76 ? 21.397 25.814 17.235 1.00 9.74 73 ALA A N 1
ATOM 512 C CA . ALA A 1 76 ? 22.109 26.680 16.299 1.00 10.05 73 ALA A CA 1
ATOM 513 C C . ALA A 1 76 ? 21.286 27.903 15.895 1.00 10.26 73 ALA A C 1
ATOM 514 O O . ALA A 1 76 ? 21.725 28.692 15.038 1.00 10.88 73 ALA A O 1
ATOM 516 N N . LYS A 1 77 ? 20.113 28.043 16.510 1.00 9.86 74 LYS A N 1
ATOM 517 C CA . LYS A 1 77 ? 19.177 29.150 16.258 1.00 10.09 74 LYS A CA 1
ATOM 518 C C . LYS A 1 77 ? 18.701 29.177 14.811 1.00 10.35 74 LYS A C 1
ATOM 519 O O . LYS A 1 77 ? 18.476 30.238 14.210 1.00 10.72 74 LYS A O 1
ATOM 525 N N . VAL A 1 78 ? 18.526 27.981 14.272 1.00 10.52 75 VAL A N 1
ATOM 526 C CA . VAL A 1 78 ? 17.988 27.788 12.944 1.00 11.20 75 VAL A CA 1
ATOM 527 C C . VAL A 1 78 ? 16.547 27.277 13.096 1.00 11.51 75 VAL A C 1
ATOM 528 O O . VAL A 1 78 ? 16.299 26.272 13.740 1.00 13.76 75 VAL A O 1
ATOM 532 N N . ALA A 1 79 ? 15.591 28.031 12.557 1.00 11.32 76 ALA A N 1
ATOM 533 C CA . ALA A 1 79 ? 14.178 27.715 12.702 1.00 10.73 76 ALA A CA 1
ATOM 534 C C . ALA A 1 79 ? 13.762 26.684 11.668 1.00 10.37 76 ALA A C 1
ATOM 535 O O . ALA A 1 79 ? 13.764 27.000 10.450 1.00 12.30 76 ALA A O 1
ATOM 537 N N . LEU A 1 80 ? 13.405 25.477 12.120 1.00 10.34 77 LEU A N 1
ATOM 538 C CA . LEU A 1 80 ? 12.880 24.415 11.199 1.00 8.09 77 LEU A CA 1
ATOM 539 C C . LEU A 1 80 ? 11.441 24.053 11.532 1.00 8.29 77 LEU A C 1
ATOM 540 O O . LEU A 1 80 ? 11.108 23.902 12.722 1.00 10.29 77 LEU A O 1
ATOM 545 N N . LYS A 1 81 ? 10.609 23.884 10.514 1.00 6.92 78 LYS A N 1
ATOM 546 C CA . LYS A 1 81 ? 9.217 23.468 10.701 1.00 7.23 78 LYS A CA 1
ATOM 547 C C . LYS A 1 81 ? 9.047 21.948 10.800 1.00 7.32 78 LYS A C 1
ATOM 548 O O . LYS A 1 81 ? 8.081 21.450 11.399 1.00 7.14 78 LYS A O 1
ATOM 554 N N . GLU A 1 82 ? 9.976 21.218 10.190 1.00 6.29 79 GLU A N 1
ATOM 555 C CA . GLU A 1 82 ? 9.897 19.754 10.097 1.00 6.34 79 GLU A CA 1
ATOM 556 C C . GLU A 1 82 ? 11.263 19.268 9.620 1.00 6.11 79 GLU A C 1
ATOM 557 O O . GLU A 1 82 ? 12.031 20.023 9.069 1.00 6.07 79 GLU A O 1
ATOM 563 N N . ALA A 1 83 ? 11.547 17.995 9.832 1.00 4.69 80 ALA A N 1
ATOM 564 C CA . ALA A 1 83 ? 12.815 17.406 9.421 1.00 4.60 80 ALA A CA 1
ATOM 565 C C . ALA A 1 83 ? 12.545 15.952 9.030 1.00 3.56 80 ALA A C 1
ATOM 566 O O . ALA A 1 83 ? 12.739 15.015 9.837 1.00 4.80 80 ALA A O 1
ATOM 568 N N . PRO A 1 84 ? 12.033 15.742 7.809 1.00 3.79 81 PRO A N 1
ATOM 569 C CA . PRO A 1 84 ? 11.693 14.377 7.366 1.00 3.16 81 PRO A CA 1
ATOM 570 C C . PRO A 1 84 ? 12.929 13.494 7.271 1.00 3.45 81 PRO A C 1
ATOM 571 O O . PRO A 1 84 ? 13.902 13.854 6.591 1.00 3.11 81 PRO A O 1
ATOM 575 N N . VAL A 1 85 ? 12.881 12.348 7.953 1.00 3.31 82 VAL A N 1
ATOM 576 C CA . VAL A 1 85 ? 13.908 11.334 7.849 1.00 2.78 82 VAL A CA 1
ATOM 577 C C . VAL A 1 85 ? 13.251 10.011 7.532 1.00 3.64 82 VAL A C 1
ATOM 578 O O . VAL A 1 85 ? 12.275 9.623 8.203 1.00 3.28 82 VAL A O 1
ATOM 582 N N . THR A 1 86 ? 13.746 9.338 6.494 1.00 2.86 83 THR A N 1
ATOM 583 C CA . THR A 1 86 ? 13.307 8.000 6.162 1.00 3.28 83 THR A CA 1
ATOM 584 C C . THR A 1 86 ? 14.479 7.082 6.476 1.00 3.86 83 THR A C 1
ATOM 585 O O . THR A 1 86 ? 15.553 7.188 5.879 1.00 4.59 83 THR A O 1
ATOM 589 N N . ALA A 1 87 ? 14.278 6.179 7.437 1.00 3.89 84 ALA A N 1
ATOM 590 C CA . ALA A 1 87 ? 15.260 5.170 7.790 1.00 3.27 84 ALA A CA 1
ATOM 591 C C . ALA A 1 87 ? 14.896 3.879 7.121 1.00 4.23 84 ALA A C 1
ATOM 592 O O . ALA A 1 87 ? 13.780 3.401 7.251 1.00 4.67 84 ALA A O 1
ATOM 594 N N . THR A 1 88 ? 15.866 3.304 6.436 1.00 3.64 85 THR A N 1
ATOM 595 C CA . THR A 1 88 ? 15.718 2.028 5.756 1.00 3.61 85 THR A CA 1
ATOM 596 C C . THR A 1 88 ? 16.644 1.028 6.456 1.00 3.57 85 THR A C 1
ATOM 597 O O . THR A 1 88 ? 17.836 1.234 6.478 1.00 4.50 85 THR A O 1
ATOM 601 N N . VAL A 1 89 ? 16.053 -0.007 7.033 1.00 3.59 86 VAL A N 1
ATOM 602 C CA . VAL A 1 89 ? 16.745 -0.996 7.824 1.00 3.79 86 VAL A CA 1
ATOM 603 C C . VAL A 1 89 ? 16.623 -2.355 7.143 1.00 4.02 86 VAL A C 1
ATOM 604 O O . VAL A 1 89 ? 15.508 -2.826 6.868 1.00 4.55 86 VAL A O 1
ATOM 608 N N . GLY A 1 90 ? 17.749 -3.017 6.936 1.00 4.46 87 GLY A N 1
ATOM 609 C CA . GLY A 1 90 ? 17.750 -4.379 6.440 1.00 4.44 87 GLY A CA 1
ATOM 610 C C . GLY A 1 90 ? 18.444 -5.321 7.371 1.00 4.88 87 GLY A C 1
ATOM 611 O O . GLY A 1 90 ? 19.252 -4.913 8.237 1.00 6.18 87 GLY A O 1
ATOM 612 N N . ILE A 1 91 ? 18.118 -6.595 7.209 1.00 5.56 88 ILE A N 1
ATOM 613 C CA . ILE A 1 91 ? 18.766 -7.677 7.958 1.00 5.82 88 ILE A CA 1
ATOM 614 C C . ILE A 1 91 ? 19.273 -8.706 6.968 1.00 5.52 88 ILE A C 1
ATOM 615 O O . ILE A 1 91 ? 18.609 -9.024 6.000 1.00 4.29 88 ILE A O 1
ATOM 620 N N . GLY A 1 92 ? 20.440 -9.273 7.257 1.00 5.77 89 GLY A N 1
ATOM 621 C CA . GLY A 1 92 ? 20.920 -10.425 6.552 1.00 6.82 89 GLY A CA 1
ATOM 622 C C . GLY A 1 92 ? 21.976 -11.162 7.346 1.00 6.35 89 GLY A C 1
ATOM 623 O O . GLY A 1 92 ? 22.436 -10.688 8.391 1.00 6.53 89 GLY A O 1
ATOM 624 N N . PRO A 1 93 ? 22.378 -12.329 6.848 1.00 7.08 90 PRO A N 1
ATOM 625 C CA . PRO A 1 93 ? 23.425 -13.099 7.487 1.00 7.67 90 PRO A CA 1
ATOM 626 C C . PRO A 1 93 ? 24.746 -12.379 7.472 1.00 7.87 90 PRO A C 1
ATOM 627 O O . PRO A 1 93 ? 25.059 -11.672 6.512 1.00 10.66 90 PRO A O 1
ATOM 631 N N . ASN A 1 94 ? 25.542 -12.541 8.524 1.00 8.00 91 ASN A N 1
ATOM 632 C CA . ASN A 1 94 ? 26.862 -11.905 8.562 1.00 8.75 91 ASN A CA 1
ATOM 633 C C . ASN A 1 94 ? 28.009 -12.824 8.195 1.00 10.14 91 ASN A C 1
ATOM 634 O O . ASN A 1 94 ? 29.158 -12.388 8.220 1.00 11.52 91 ASN A O 1
ATOM 639 N N . GLY A 1 95 ? 27.723 -14.078 7.856 1.00 10.04 92 GLY A N 1
ATOM 640 C CA . GLY A 1 95 ? 28.799 -15.014 7.460 1.00 11.82 92 GLY A CA 1
ATOM 641 C C . GLY A 1 95 ? 29.593 -15.537 8.641 1.00 12.76 92 GLY A C 1
ATOM 642 O O . GLY A 1 95 ? 30.574 -16.281 8.452 1.00 14.06 92 GLY A O 1
ATOM 643 N N . GLN A 1 96 ? 29.201 -15.136 9.845 1.00 13.35 93 GLN A N 1
ATOM 644 C CA . GLN A 1 96 ? 29.819 -15.577 11.100 1.00 14.39 93 GLN A CA 1
ATOM 645 C C . GLN A 1 96 ? 28.783 -16.249 11.994 1.00 14.37 93 GLN A C 1
ATOM 646 O O . GLN A 1 96 ? 28.882 -16.178 13.230 1.00 17.76 93 GLN A O 1
ATOM 652 N N . GLY A 1 97 ? 27.756 -16.836 11.391 1.00 12.39 94 GLY A N 1
ATOM 653 C CA . GLY A 1 97 ? 26.738 -17.548 12.163 1.00 11.66 94 GLY A CA 1
ATOM 654 C C . GLY A 1 97 ? 25.650 -16.693 12.791 1.00 9.70 94 GLY A C 1
ATOM 655 O O . GLY A 1 97 ? 24.819 -17.197 13.543 1.00 9.64 94 GLY A O 1
ATOM 656 N N . GLY A 1 98 ? 25.656 -15.404 12.496 1.00 8.17 95 GLY A N 1
ATOM 657 C CA . GLY A 1 98 ? 24.639 -14.510 13.018 1.00 6.71 95 GLY A CA 1
ATOM 658 C C . GLY A 1 98 ? 24.100 -13.611 11.932 1.00 6.19 95 GLY A C 1
ATOM 659 O O . GLY A 1 98 ? 24.088 -13.965 10.719 1.00 6.51 95 GLY A O 1
ATOM 660 N N . PHE A 1 99 ? 23.619 -12.461 12.369 1.00 5.43 96 PHE A N 1
ATOM 661 C CA . PHE A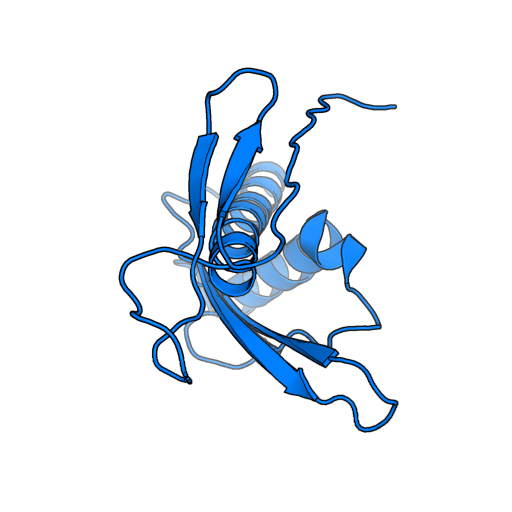 1 99 ? 22.978 -11.509 11.481 1.00 5.38 96 PHE A CA 1
ATOM 662 C C . PHE A 1 99 ? 23.476 -10.124 11.784 1.00 5.85 96 PHE A C 1
ATOM 663 O O . PHE A 1 99 ? 23.887 -9.846 12.912 1.00 5.54 96 PHE A O 1
ATOM 671 N N . ALA A 1 100 ? 23.390 -9.272 10.781 1.00 5.74 97 ALA A N 1
ATOM 672 C CA . ALA A 1 100 ? 23.743 -7.869 10.905 1.00 6.28 97 ALA A CA 1
ATOM 673 C C . ALA A 1 100 ? 22.649 -7.006 10.287 1.00 6.78 97 ALA A C 1
ATOM 674 O O . ALA A 1 100 ? 22.004 -7.406 9.305 1.00 7.41 97 ALA A O 1
ATOM 676 N N . LEU A 1 101 ? 22.495 -5.812 10.843 1.00 6.16 98 LEU A N 1
ATOM 677 C CA . LEU A 1 101 ? 21.612 -4.811 10.264 1.00 6.15 98 LEU A CA 1
ATOM 678 C C . LEU A 1 101 ? 22.388 -3.852 9.359 1.00 5.31 98 LEU A C 1
ATOM 679 O O . LEU A 1 101 ? 23.563 -3.506 9.593 1.00 6.64 98 LEU A O 1
ATOM 684 N N . SER A 1 102 ? 21.712 -3.434 8.290 1.00 4.42 99 SER A N 1
ATOM 685 C CA . SER A 1 102 ? 22.138 -2.336 7.443 1.00 5.10 99 SER A CA 1
ATOM 686 C C . SER A 1 102 ? 21.178 -1.177 7.673 1.00 4.95 99 SER A C 1
ATOM 687 O O . SER A 1 102 ? 20.011 -1.404 7.939 1.00 4.57 99 SER A O 1
ATOM 690 N N . VAL A 1 103 ? 21.681 0.045 7.631 1.00 3.89 100 VAL A N 1
ATOM 691 C CA . VAL A 1 103 ? 20.837 1.207 7.857 1.00 4.16 100 VAL A CA 1
ATOM 692 C C . VAL A 1 103 ? 21.216 2.301 6.882 1.00 3.60 100 VAL A C 1
ATOM 693 O O . VAL A 1 103 ? 22.410 2.618 6.704 1.00 5.04 100 VAL A O 1
ATOM 697 N N . ALA A 1 104 ? 20.197 2.852 6.219 1.00 4.48 101 ALA A N 1
ATOM 698 C CA . ALA A 1 104 ? 20.304 4.082 5.491 1.00 4.98 101 ALA A CA 1
ATOM 699 C C . ALA A 1 104 ? 19.397 5.111 6.089 1.00 5.44 101 ALA A C 1
ATOM 700 O O . ALA A 1 104 ? 18.264 4.788 6.441 1.00 6.35 101 ALA A O 1
ATOM 702 N N . LEU A 1 105 ? 19.879 6.339 6.244 1.00 4.20 102 LEU A N 1
ATOM 703 C CA . LEU A 1 105 ? 19.120 7.468 6.768 1.00 4.72 102 LEU A CA 1
ATOM 704 C C . LEU A 1 105 ? 19.048 8.500 5.684 1.00 3.82 102 LEU A C 1
ATOM 705 O O . LEU A 1 105 ? 20.071 9.039 5.282 1.00 6.04 102 LEU A O 1
ATOM 710 N N . ALA A 1 106 ? 17.849 8.774 5.213 1.00 2.96 103 ALA A N 1
ATOM 711 C CA . ALA A 1 106 ? 17.633 9.797 4.207 1.00 3.22 103 ALA A CA 1
ATOM 712 C C . ALA A 1 106 ? 17.005 10.994 4.913 1.00 2.58 103 ALA A C 1
ATOM 713 O O . ALA A 1 106 ? 15.850 10.978 5.311 1.00 3.74 103 ALA A O 1
ATOM 715 N N . ALA A 1 107 ? 17.820 12.011 5.154 1.00 3.28 104 ALA A N 1
ATOM 716 C CA . ALA A 1 107 ? 17.410 13.202 5.905 1.00 3.20 104 ALA A CA 1
ATOM 717 C C . ALA A 1 107 ? 17.066 14.328 4.928 1.00 4.11 104 ALA A C 1
ATOM 718 O O . ALA A 1 107 ? 17.633 14.410 3.829 1.00 4.06 104 ALA A O 1
ATOM 720 N N . HIS A 1 108 ? 16.153 15.216 5.330 1.00 3.59 105 HIS A N 1
ATOM 721 C CA . HIS A 1 108 ? 15.686 16.322 4.518 1.00 2.71 105 HIS A CA 1
ATOM 722 C C . HIS A 1 108 ? 15.504 17.553 5.374 1.00 3.82 105 HIS A C 1
ATOM 723 O O . HIS A 1 108 ? 14.863 17.496 6.423 1.00 4.32 105 HIS A O 1
ATOM 730 N N . ILE A 1 109 ? 16.137 18.645 4.949 1.00 3.86 106 ILE A N 1
ATOM 731 C CA . ILE A 1 109 ? 16.064 19.940 5.658 1.00 3.98 106 ILE A CA 1
ATOM 732 C C . ILE A 1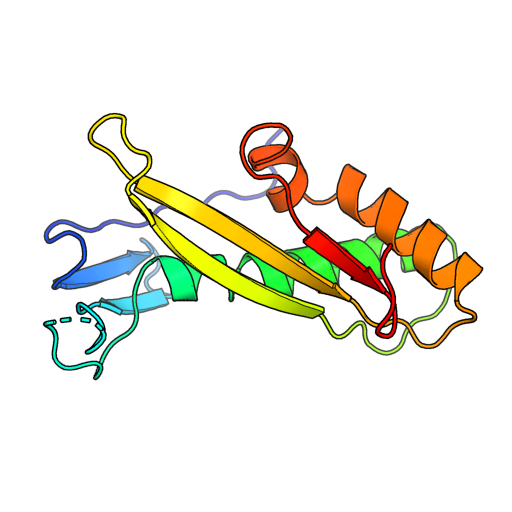 109 ? 15.836 21.021 4.604 1.00 3.98 106 ILE A C 1
ATOM 733 O O . ILE A 1 109 ? 16.533 21.068 3.586 1.00 4.36 106 ILE A O 1
ATOM 738 N N . ALA A 1 110 ? 14.897 21.929 4.895 1.00 4.14 107 ALA A N 1
ATOM 739 C CA . ALA A 1 110 ? 14.545 23.021 3.948 1.00 4.60 107 ALA A CA 1
ATOM 740 C C . ALA A 1 110 ? 15.494 24.212 4.057 1.00 4.69 107 ALA A C 1
ATOM 741 O O . ALA A 1 110 ? 15.133 25.342 4.412 1.00 6.94 107 ALA A O 1
ATOM 743 N N . LEU A 1 111 ? 16.753 23.914 3.743 1.00 3.99 108 LEU A N 1
ATOM 744 C CA . LEU A 1 111 ? 17.869 24.844 3.728 1.00 4.58 108 LEU A CA 1
ATOM 745 C C . LEU A 1 111 ? 18.783 24.492 2.551 1.00 4.77 108 LEU A C 1
ATOM 746 O O . LEU A 1 111 ? 18.674 23.421 1.941 1.00 5.24 108 LEU A O 1
ATOM 751 N N . GLU A 1 112 ? 19.746 25.359 2.293 1.00 5.18 109 GLU A N 1
ATOM 752 C CA . GLU A 1 112 ? 20.719 25.106 1.229 1.00 5.50 109 GLU A CA 1
ATOM 753 C C . GLU A 1 112 ? 21.515 23.860 1.570 1.00 5.31 109 GLU A C 1
ATOM 754 O O . GLU A 1 112 ? 21.689 23.523 2.750 1.00 4.45 109 GLU A O 1
ATOM 760 N N . ASP A 1 113 ? 22.007 23.195 0.537 1.00 5.03 110 ASP A N 1
ATOM 761 C CA . ASP A 1 113 ? 22.573 21.848 0.666 1.00 6.12 110 ASP A CA 1
ATOM 762 C C . ASP A 1 113 ? 23.697 21.802 1.678 1.00 6.30 110 ASP A C 1
ATOM 763 O O . ASP A 1 113 ? 23.733 20.898 2.515 1.00 6.66 110 ASP A O 1
ATOM 768 N N . GLU A 1 114 ? 24.623 22.754 1.625 1.00 5.47 111 GLU A N 1
ATOM 769 C CA . GLU A 1 114 ? 25.758 22.673 2.552 1.00 6.40 111 GLU A CA 1
ATOM 770 C C . GLU A 1 114 ? 25.349 22.903 4.002 1.00 6.75 111 GLU A C 1
ATOM 771 O O . GLU A 1 114 ? 25.807 22.183 4.899 1.00 6.26 111 GLU A O 1
ATOM 777 N N . GLN A 1 115 ? 24.514 23.902 4.251 1.00 5.80 112 GLN A N 1
ATOM 778 C CA . GLN A 1 115 ? 24.011 24.104 5.602 1.00 5.81 112 GLN A CA 1
ATOM 779 C C . GLN A 1 115 ? 23.299 22.859 6.121 1.00 5.65 112 GLN A C 1
ATOM 780 O O . GLN A 1 115 ? 23.441 22.472 7.290 1.00 6.40 112 GLN A O 1
ATOM 786 N N . ALA A 1 116 ? 22.485 22.254 5.274 1.00 5.04 113 ALA A N 1
ATOM 787 C CA . ALA A 1 116 ? 21.797 21.021 5.630 1.00 5.26 113 ALA A CA 1
ATOM 788 C C . ALA A 1 116 ? 22.768 19.903 5.959 1.00 5.21 113 ALA A C 1
ATOM 789 O O . ALA A 1 116 ? 22.618 19.186 6.966 1.00 4.86 113 ALA A O 1
ATOM 791 N N . ARG A 1 117 ? 23.821 19.755 5.145 1.00 4.78 114 ARG A N 1
ATOM 792 C CA . ARG A 1 117 ? 24.866 18.750 5.425 1.00 5.86 114 ARG A CA 1
ATOM 793 C C . ARG A 1 117 ? 25.559 18.994 6.757 1.00 6.41 114 ARG A C 1
ATOM 794 O O . ARG A 1 117 ? 25.860 18.038 7.487 1.00 6.50 114 ARG A O 1
ATOM 802 N N . GLN A 1 118 ? 25.852 20.239 7.074 1.00 5.53 115 GLN A N 1
ATOM 803 C CA . GLN A 1 118 ? 26.491 20.556 8.342 1.00 6.33 115 GLN A CA 1
ATOM 804 C C . GLN A 1 118 ? 25.610 20.207 9.526 1.00 5.03 115 GLN A C 1
ATOM 805 O O . GLN A 1 118 ? 26.079 19.616 10.494 1.00 6.28 115 GLN A O 1
ATOM 811 N N . LEU A 1 119 ? 24.338 20.537 9.447 1.00 4.89 116 LEU A N 1
ATOM 812 C CA . LEU A 1 119 ? 23.414 20.196 10.520 1.00 4.57 116 LEU A CA 1
ATOM 813 C C . LEU A 1 119 ? 23.294 18.670 10.689 1.00 3.44 116 LEU A C 1
ATOM 814 O O . LEU A 1 119 ? 23.309 18.180 11.798 1.00 3.01 116 LEU A O 1
ATOM 819 N N . VAL A 1 120 ? 23.149 17.951 9.583 1.00 3.34 117 VAL A N 1
ATOM 820 C CA . VAL A 1 120 ? 23.029 16.492 9.633 1.00 3.34 117 VAL A CA 1
ATOM 821 C C . VAL A 1 120 ? 24.294 15.835 10.192 1.00 3.57 117 VAL A C 1
ATOM 822 O O . VAL A 1 120 ? 24.203 14.892 10.979 1.00 2.95 117 VAL A O 1
ATOM 826 N N . THR A 1 121 ? 25.473 16.356 9.847 1.00 3.81 118 THR A N 1
ATOM 827 C CA . THR A 1 121 ? 26.702 15.809 10.335 1.00 3.60 118 THR A CA 1
ATOM 828 C C . THR A 1 121 ? 26.762 15.932 11.852 1.00 3.67 118 THR A C 1
ATOM 829 O O . THR A 1 121 ? 27.130 14.997 12.540 1.00 5.35 118 THR A O 1
ATOM 833 N N . VAL A 1 122 ? 26.397 17.096 12.381 1.00 3.20 119 VAL A N 1
ATOM 834 C CA . VAL A 1 122 ? 26.385 17.281 13.800 1.00 3.89 119 VAL A CA 1
ATOM 835 C C . VAL A 1 122 ? 25.302 16.428 14.450 1.00 3.73 119 VAL A C 1
ATOM 836 O O . VAL A 1 122 ? 25.528 15.795 15.512 1.00 4.78 119 VAL A O 1
ATOM 840 N N . ALA A 1 123 ? 24.114 16.342 13.846 1.00 3.57 120 ALA A N 1
ATOM 841 C CA . ALA A 1 123 ? 23.054 15.478 14.379 1.00 3.32 120 ALA A CA 1
ATOM 842 C C . ALA A 1 123 ? 23.526 14.037 14.513 1.00 4.59 120 ALA A C 1
ATOM 843 O O . ALA A 1 123 ? 23.154 13.351 15.472 1.00 4.87 120 ALA A O 1
ATOM 845 N N . HIS A 1 124 ? 24.317 13.560 13.571 1.00 3.85 121 HIS A N 1
ATOM 846 C CA . HIS A 1 124 ? 24.840 12.196 13.561 1.00 4.91 121 HIS A CA 1
ATOM 847 C C . HIS A 1 124 ? 25.923 11.973 14.623 1.00 5.66 121 HIS A C 1
ATOM 848 O O . HIS A 1 124 ? 26.329 10.830 14.834 1.00 7.65 121 HIS A O 1
ATOM 855 N N . GLN A 1 125 ? 26.425 13.048 15.250 1.00 5.53 122 GLN A N 1
ATOM 856 C CA . GLN A 1 125 ? 27.258 12.924 16.415 1.00 5.19 122 GLN A CA 1
ATOM 857 C C . GLN A 1 125 ? 26.495 12.952 17.732 1.00 5.51 122 GLN A C 1
ATOM 858 O O . GLN A 1 125 ? 26.964 12.443 18.735 1.00 8.36 122 GLN A O 1
ATOM 864 N N . VAL A 1 126 ? 25.347 13.605 17.744 1.00 4.81 123 VAL A N 1
ATOM 865 C CA . VAL A 1 126 ? 24.537 13.844 18.927 1.00 5.01 123 VAL A CA 1
ATOM 866 C C . VAL A 1 126 ? 23.562 12.710 19.205 1.00 3.89 123 VAL A C 1
ATOM 867 O O . VAL A 1 126 ? 23.269 12.399 20.362 1.00 3.37 123 VAL A O 1
ATOM 871 N N . CYS A 1 127 ? 22.984 12.144 18.163 1.00 3.34 124 CYS A N 1
ATOM 872 C CA . CYS A 1 127 ? 21.843 11.232 18.293 1.00 3.68 124 CYS A CA 1
ATOM 873 C C . CYS A 1 127 ? 22.237 9.955 19.021 1.00 3.51 124 CYS A C 1
ATOM 874 O O . CYS A 1 127 ? 23.216 9.327 18.654 1.00 3.79 124 CYS A O 1
ATOM 877 N N . PRO A 1 128 ? 21.511 9.543 20.062 1.00 3.17 125 PRO A N 1
ATOM 878 C CA . PRO A 1 128 ? 21.890 8.314 20.776 1.00 3.92 125 PRO A CA 1
ATOM 879 C C . PRO A 1 128 ? 21.808 7.052 19.921 1.00 3.84 125 PRO A C 1
ATOM 880 O O . PRO A 1 128 ? 22.600 6.132 20.146 1.00 4.23 125 PRO A O 1
ATOM 884 N N . TYR A 1 129 ? 20.925 6.988 18.930 1.00 3.75 126 TYR A N 1
ATOM 885 C CA . TYR A 1 129 ? 20.904 5.840 18.015 1.00 3.40 126 TYR A CA 1
ATOM 886 C C . TYR A 1 129 ? 22.185 5.792 17.169 1.00 3.64 126 TYR A C 1
ATOM 887 O O . TYR A 1 129 ? 22.818 4.746 17.037 1.00 3.66 126 TYR A O 1
ATOM 896 N N . SER A 1 130 ? 22.606 6.940 16.637 1.00 3.68 127 SER A N 1
ATOM 897 C CA . SER A 1 130 ? 23.879 6.983 15.896 1.00 3.93 127 SER A CA 1
ATOM 898 C C . SER A 1 130 ? 25.077 6.630 16.780 1.00 4.53 127 SER A C 1
ATOM 899 O O . SER A 1 130 ? 25.966 5.892 16.368 1.00 5.17 127 SER A O 1
ATOM 902 N N . ASN A 1 131 ? 25.069 7.138 18.014 1.00 3.84 128 ASN A N 1
ATOM 903 C CA . ASN A 1 131 ? 26.132 6.820 18.947 1.00 4.77 128 ASN A CA 1
ATOM 904 C C . ASN A 1 131 ? 26.173 5.313 19.258 1.00 4.38 128 ASN A C 1
ATOM 905 O O . ASN A 1 131 ? 27.242 4.743 19.445 1.00 6.60 128 ASN A O 1
ATOM 910 N N . ALA A 1 132 ? 24.999 4.700 19.342 1.00 3.99 129 ALA A N 1
ATOM 911 C CA . ALA A 1 132 ? 24.915 3.279 19.670 1.00 4.99 129 ALA A CA 1
ATOM 912 C C . ALA A 1 132 ? 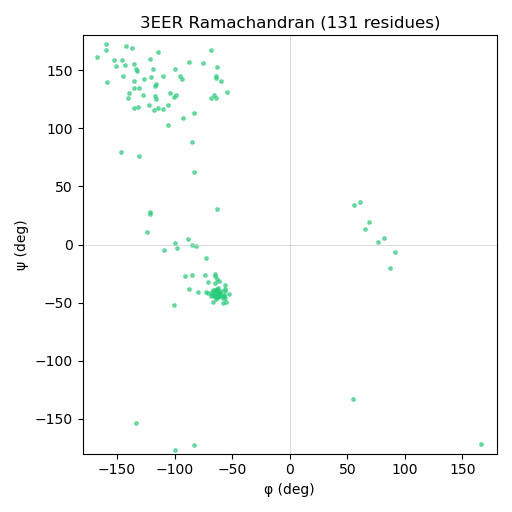25.529 2.370 18.619 1.00 4.52 129 ALA A C 1
ATOM 913 O O . ALA A 1 132 ? 26.110 1.330 18.954 1.00 4.96 129 ALA A O 1
ATOM 915 N N . VAL A 1 133 ? 25.435 2.766 17.354 1.00 4.10 130 VAL A N 1
ATOM 916 C CA . VAL A 1 133 ? 25.803 1.858 16.255 1.00 4.50 130 VAL A CA 1
ATOM 917 C C . VAL A 1 133 ? 27.083 2.248 15.532 1.00 4.62 130 VAL A C 1
ATOM 918 O O . VAL A 1 133 ? 27.538 1.512 14.659 1.00 5.09 130 VAL A O 1
ATOM 922 N N . ARG A 1 134 ? 27.674 3.383 15.878 1.00 5.18 131 ARG A N 1
ATOM 923 C CA . ARG A 1 134 ? 28.858 3.887 15.173 1.00 6.12 131 ARG A CA 1
ATOM 924 C C . ARG A 1 134 ? 29.992 2.879 15.121 1.00 5.99 131 ARG A C 1
ATOM 925 O O . ARG A 1 134 ? 30.329 2.264 16.149 1.00 7.33 131 ARG A O 1
ATOM 933 N N . GLY A 1 135 ? 30.557 2.668 13.940 1.00 6.37 132 GLY A N 1
ATOM 934 C CA . GLY A 1 135 ? 31.654 1.724 13.809 1.00 5.59 132 GLY A CA 1
ATOM 935 C C . GLY A 1 135 ? 31.223 0.289 13.573 1.00 6.75 132 GLY A C 1
ATOM 936 O O . GLY A 1 135 ? 32.050 -0.513 13.140 1.00 9.34 132 GLY A O 1
ATOM 937 N N . ASN A 1 136 ? 29.977 -0.066 13.907 1.00 5.62 133 ASN A N 1
ATOM 938 C CA . ASN A 1 136 ? 29.485 -1.408 13.675 1.00 5.28 133 ASN A CA 1
ATOM 939 C C . ASN A 1 136 ? 28.632 -1.443 12.420 1.00 4.45 133 ASN A C 1
ATOM 940 O O . ASN A 1 136 ? 28.838 -2.268 11.555 1.00 7.02 133 ASN A O 1
ATOM 945 N N . ILE A 1 137 ? 27.666 -0.551 12.358 1.00 3.85 134 ILE A N 1
ATOM 946 C CA . ILE A 1 137 ? 26.851 -0.352 11.161 1.00 4.55 134 ILE A CA 1
ATOM 947 C C . ILE A 1 137 ? 27.402 0.890 10.451 1.00 4.94 134 ILE A C 1
ATOM 948 O O . ILE A 1 137 ? 27.564 1.951 11.055 1.00 5.64 134 ILE A O 1
ATOM 953 N N . ASP A 1 138 ? 27.708 0.727 9.158 1.00 4.71 135 ASP A N 1
ATOM 954 C CA . ASP A 1 138 ? 28.111 1.852 8.334 1.00 4.76 135 ASP A CA 1
ATOM 955 C C . ASP A 1 138 ? 26.829 2.504 7.827 1.00 3.57 135 ASP A C 1
ATOM 956 O O . ASP A 1 138 ? 26.304 2.128 6.781 1.00 3.15 135 ASP A O 1
ATOM 961 N N . VAL A 1 139 ? 26.296 3.428 8.599 1.00 2.56 136 VAL A N 1
ATOM 962 C CA . VAL A 1 139 ? 25.018 4.063 8.283 1.00 2.59 136 VAL A CA 1
ATOM 963 C C . VAL A 1 139 ? 25.240 4.926 7.046 1.00 2.68 136 VAL A C 1
ATOM 964 O O . VAL A 1 139 ? 26.115 5.784 7.021 1.00 4.15 136 VAL A O 1
ATOM 968 N N . GLN A 1 140 ? 24.415 4.701 6.034 1.00 2.68 137 GLN A N 1
ATOM 969 C CA . GLN A 1 140 ? 24.486 5.459 4.784 1.00 2.86 137 GLN A CA 1
ATOM 970 C C . GLN A 1 140 ? 23.547 6.644 4.878 1.00 2.99 137 GLN A C 1
ATOM 971 O O . GLN A 1 140 ? 22.333 6.487 4.792 1.00 3.95 137 GLN A O 1
ATOM 977 N N . VAL A 1 141 ? 24.129 7.817 4.989 1.00 2.69 138 VAL A N 1
ATOM 978 C CA . VAL A 1 141 ? 23.397 9.052 5.220 1.00 2.00 138 VAL A CA 1
ATOM 979 C C . VAL A 1 141 ? 23.310 9.864 3.928 1.00 2.00 138 VAL A C 1
ATOM 980 O O . VAL A 1 141 ? 24.318 10.093 3.267 1.00 2.76 138 VAL A O 1
ATOM 984 N N . SER A 1 142 ? 22.079 10.285 3.635 1.00 2.01 139 SER A N 1
ATOM 985 C CA . SER A 1 142 ? 21.784 11.214 2.532 1.00 2.77 139 SER A CA 1
ATOM 986 C C . SER A 1 142 ? 21.156 12.490 3.103 1.00 2.41 139 SER A C 1
ATOM 987 O O . SER A 1 142 ? 20.469 12.439 4.158 1.00 2.00 139 SER A O 1
ATOM 990 N N . VAL A 1 143 ? 21.379 13.594 2.408 1.00 2.00 140 VAL A N 1
ATOM 991 C CA . VAL A 1 143 ? 20.798 14.893 2.766 1.00 2.00 140 VAL A CA 1
ATOM 992 C C . VAL A 1 143 ? 20.196 15.503 1.498 1.00 2.00 140 VAL A C 1
ATOM 993 O O . VAL A 1 143 ? 20.883 15.730 0.513 1.00 2.71 140 VAL A O 1
ATOM 997 N N . ASN A 1 144 ? 18.883 15.725 1.531 1.00 2.00 141 ASN A N 1
ATOM 998 C CA . ASN A 1 144 ? 18.149 16.356 0.428 1.00 2.00 141 ASN A CA 1
ATOM 999 C C . ASN A 1 144 ? 18.345 15.614 -0.887 1.00 2.13 141 ASN A C 1
ATOM 1000 O O . ASN A 1 144 ? 18.354 16.205 -1.968 1.00 2.43 141 ASN A O 1
ATOM 1005 N N . GLY A 1 145 ? 18.470 14.284 -0.777 1.00 2.00 142 GLY A N 1
ATOM 1006 C CA . GLY A 1 145 ? 18.579 13.454 -1.959 1.00 2.00 142 GLY A CA 1
ATOM 1007 C C . GLY A 1 145 ? 19.973 13.170 -2.452 1.00 2.00 142 GLY A C 1
ATOM 1008 O O . GLY A 1 145 ? 20.126 12.391 -3.387 1.00 2.00 142 GLY A O 1
ATOM 1009 N N . LEU A 1 146 ? 20.971 13.805 -1.838 1.00 2.00 143 LEU A N 1
ATOM 1010 C CA . LEU A 1 146 ? 22.380 13.587 -2.194 1.00 2.46 143 LEU A CA 1
ATOM 1011 C C . LEU A 1 146 ? 23.139 12.946 -1.057 1.00 3.20 143 LEU A C 1
ATOM 1012 O O . LEU A 1 146 ? 22.699 12.912 0.065 1.00 4.34 143 LEU A O 1
ATOM 1017 N N . ALA A 1 147 ? 24.320 12.439 -1.325 1.00 3.85 144 ALA A N 1
ATOM 1018 C CA . ALA A 1 147 ? 25.100 11.854 -0.253 1.00 3.70 144 ALA A CA 1
ATOM 1019 C C . ALA A 1 147 ? 25.467 12.924 0.761 1.00 3.97 144 ALA A C 1
ATOM 1020 O O . ALA A 1 147 ? 25.722 14.076 0.418 1.00 4.71 144 ALA A O 1
ATOM 1022 N N . LEU A 1 148 ? 25.478 12.553 2.032 1.00 4.65 145 LEU A N 1
ATOM 1023 C CA . LEU A 1 148 ? 26.024 13.435 3.055 1.00 5.00 145 LEU A CA 1
ATOM 1024 C C . LEU A 1 148 ? 27.412 13.857 2.664 1.00 6.77 145 LEU A C 1
ATOM 1025 O O . LEU A 1 148 ? 28.189 13.024 2.180 1.00 8.20 145 LEU A O 1
#